Protein AF-A0A3S0JXA8-F1 (afdb_monomer_lite)

Secondary structure (DSSP, 8-state):
--EEEEEEEETTEEEEEEEESEESS-SEEEEEEEEEE-SSS-EEE--TTSS-EE---EETTT------SS-----------PPEEE-TT-EEEEEEEEE-TTPPSEEEEE-GGGSTT---EE-TTSPSSPPP--PPEESPPPPEEEEE-

Structure (mmCIF, N/CA/C/O backbone):
data_AF-A0A3S0JXA8-F1
#
_entry.id   AF-A0A3S0JXA8-F1
#
loop_
_atom_site.group_PDB
_atom_site.id
_atom_site.type_symbol
_atom_site.label_atom_id
_atom_site.label_alt_id
_atom_site.label_comp_id
_atom_site.label_asym_id
_atom_site.label_entity_id
_atom_site.label_seq_id
_atom_site.pdbx_PDB_ins_code
_atom_site.Cartn_x
_atom_site.Cartn_y
_atom_site.Cartn_z
_atom_site.occupancy
_atom_site.B_iso_or_equiv
_atom_site.auth_seq_id
_atom_site.auth_comp_id
_atom_site.auth_asym_id
_atom_site.auth_atom_id
_atom_site.pdbx_PDB_model_num
ATOM 1 N N . MET A 1 1 ? 5.520 -11.727 15.610 1.00 56.00 1 MET A N 1
ATOM 2 C CA . MET A 1 1 ? 4.396 -10.980 15.006 1.00 56.00 1 MET A CA 1
ATOM 3 C C . MET A 1 1 ? 4.070 -11.673 13.706 1.00 56.00 1 MET A C 1
ATOM 5 O O . MET A 1 1 ? 4.985 -11.872 12.919 1.00 56.00 1 MET A O 1
ATOM 9 N N . THR A 1 2 ? 2.833 -12.110 13.530 1.00 73.50 2 THR A N 1
ATOM 10 C CA . THR A 1 2 ? 2.364 -12.685 12.271 1.00 73.50 2 THR A CA 1
ATOM 11 C C . THR A 1 2 ? 2.080 -11.548 11.289 1.00 73.50 2 THR A C 1
ATOM 13 O O . THR A 1 2 ? 1.506 -10.519 11.659 1.00 73.50 2 THR A O 1
ATOM 16 N N . SER A 1 3 ? 2.562 -11.692 10.060 1.00 80.44 3 SER A N 1
ATOM 17 C CA . SER A 1 3 ? 2.354 -10.734 8.976 1.00 80.44 3 SER A CA 1
ATOM 18 C C . SER A 1 3 ? 1.671 -11.432 7.819 1.00 80.44 3 SER A C 1
ATOM 20 O O . SER A 1 3 ? 2.028 -12.564 7.495 1.00 80.44 3 SER A O 1
ATOM 22 N N . GLU A 1 4 ? 0.726 -10.745 7.202 1.00 88.88 4 GLU A N 1
ATOM 23 C CA . GLU A 1 4 ? 0.158 -11.146 5.929 1.00 88.88 4 GLU A CA 1
ATOM 24 C C . GLU A 1 4 ? 1.060 -10.642 4.799 1.00 88.88 4 GLU A C 1
ATOM 26 O O . GLU A 1 4 ? 1.703 -9.589 4.906 1.00 88.88 4 GLU A O 1
ATOM 31 N N . GLU A 1 5 ? 1.156 -11.432 3.737 1.00 94.12 5 GLU A N 1
ATOM 32 C CA . GLU A 1 5 ? 1.945 -11.106 2.562 1.00 94.12 5 GLU A CA 1
ATOM 33 C C . GLU A 1 5 ? 1.151 -11.454 1.311 1.00 94.12 5 GLU A C 1
ATOM 35 O O . GLU A 1 5 ? 0.620 -12.555 1.191 1.00 94.12 5 GLU A O 1
ATOM 40 N N . GLN A 1 6 ? 1.124 -10.525 0.363 1.00 94.81 6 GLN A N 1
ATOM 41 C CA . GLN A 1 6 ? 0.602 -10.776 -0.972 1.00 94.81 6 GLN A CA 1
ATOM 42 C C . GLN A 1 6 ? 1.534 -10.164 -2.011 1.00 94.81 6 GLN A C 1
ATOM 44 O O . GLN A 1 6 ? 2.165 -9.128 -1.782 1.00 94.81 6 GLN A O 1
ATOM 49 N N . THR A 1 7 ? 1.642 -10.841 -3.148 1.00 95.62 7 THR A N 1
ATOM 50 C CA . THR A 1 7 ? 2.440 -10.389 -4.285 1.00 95.62 7 THR A CA 1
ATOM 51 C C . THR A 1 7 ? 1.534 -10.308 -5.500 1.00 95.62 7 THR A C 1
ATOM 53 O O . THR A 1 7 ? 0.867 -11.283 -5.840 1.00 95.62 7 THR A O 1
ATOM 56 N N . VAL A 1 8 ? 1.517 -9.142 -6.133 1.00 94.12 8 VAL A N 1
ATOM 57 C CA . VAL A 1 8 ? 0.784 -8.876 -7.371 1.00 94.12 8 VAL A CA 1
ATOM 58 C C . VAL A 1 8 ? 1.738 -8.352 -8.435 1.00 94.12 8 VAL A C 1
ATOM 60 O O . VAL A 1 8 ? 2.871 -7.974 -8.134 1.00 94.12 8 VAL A O 1
ATOM 63 N N . ARG A 1 9 ? 1.292 -8.332 -9.685 1.00 91.25 9 ARG A N 1
ATOM 64 C CA . ARG A 1 9 ? 2.032 -7.813 -10.830 1.00 91.25 9 ARG A CA 1
ATOM 65 C C . ARG A 1 9 ? 1.181 -6.792 -11.576 1.00 91.25 9 ARG A C 1
ATOM 67 O O . ARG A 1 9 ? -0.012 -7.012 -11.762 1.00 91.25 9 ARG A O 1
ATOM 74 N N . VAL A 1 10 ? 1.812 -5.700 -11.989 1.00 87.88 10 VAL A N 1
ATOM 75 C CA . VAL A 1 10 ? 1.246 -4.634 -12.823 1.00 87.88 10 VAL A CA 1
ATOM 76 C C . VAL A 1 10 ? 2.260 -4.381 -13.932 1.00 87.88 10 VAL A C 1
ATOM 78 O O . VAL A 1 10 ? 3.352 -3.885 -13.654 1.00 87.88 10 VAL A O 1
ATOM 81 N N . GLY A 1 11 ? 1.960 -4.892 -15.129 1.00 87.00 11 GLY A N 1
ATOM 82 C CA . GLY A 1 11 ? 2.911 -4.964 -16.246 1.00 87.00 11 GLY A CA 1
ATOM 83 C C . GLY A 1 11 ? 4.220 -5.614 -15.835 1.00 87.00 11 GLY A C 1
ATOM 84 O O . GLY A 1 11 ? 4.237 -6.771 -15.419 1.00 87.00 11 GLY A O 1
ATOM 85 N N . ASP A 1 12 ? 5.317 -4.868 -15.912 1.00 90.00 12 ASP A N 1
ATOM 86 C CA . ASP A 1 12 ? 6.660 -5.340 -15.560 1.00 90.00 12 ASP A CA 1
ATOM 87 C C . ASP A 1 12 ? 7.072 -5.057 -14.117 1.00 90.00 12 ASP A C 1
ATOM 89 O O . ASP A 1 12 ? 8.195 -5.360 -13.715 1.00 90.00 12 ASP A O 1
ATOM 93 N N . VAL A 1 13 ? 6.158 -4.544 -13.294 1.00 91.38 13 VAL A N 1
ATOM 94 C CA . VAL A 1 13 ? 6.414 -4.302 -11.877 1.00 91.38 13 VAL A CA 1
ATOM 95 C C . VAL A 1 13 ? 5.715 -5.347 -11.022 1.00 91.38 13 VAL A C 1
ATOM 97 O O . VAL A 1 13 ? 4.493 -5.482 -11.010 1.00 91.38 13 VAL A O 1
ATOM 100 N N . GLN A 1 14 ? 6.506 -6.079 -10.246 1.00 94.69 14 GLN A N 1
ATOM 101 C CA . GLN A 1 14 ? 6.009 -6.903 -9.156 1.00 94.69 14 GLN A CA 1
ATOM 102 C C . GLN A 1 14 ? 5.871 -6.043 -7.897 1.00 94.69 14 GLN A C 1
ATOM 104 O O . GLN A 1 14 ? 6.820 -5.382 -7.475 1.00 94.69 14 GLN A O 1
ATOM 109 N N . VAL A 1 15 ? 4.705 -6.086 -7.259 1.00 94.81 15 VAL A N 1
ATOM 110 C CA . VAL A 1 15 ? 4.413 -5.379 -6.012 1.00 94.81 15 VAL A CA 1
ATOM 111 C C . VAL A 1 15 ? 4.210 -6.394 -4.900 1.00 94.81 15 VAL A C 1
ATOM 113 O O . VAL A 1 15 ? 3.286 -7.203 -4.933 1.00 94.81 15 VAL A O 1
ATOM 116 N N . LYS A 1 16 ? 5.072 -6.338 -3.888 1.00 96.31 16 LYS A N 1
ATOM 117 C CA . LYS A 1 16 ? 4.975 -7.152 -2.678 1.00 96.31 16 LYS A CA 1
ATOM 118 C C . LYS A 1 16 ? 4.497 -6.293 -1.516 1.00 96.31 16 LYS A C 1
ATOM 120 O O . LYS A 1 16 ? 5.173 -5.341 -1.120 1.00 96.31 16 LYS A O 1
ATOM 125 N N . LEU A 1 17 ? 3.348 -6.657 -0.959 1.00 95.19 17 LEU A N 1
ATOM 126 C CA . LEU A 1 17 ? 2.745 -6.034 0.213 1.00 95.19 17 LEU A CA 1
ATOM 127 C C . LEU A 1 17 ? 2.991 -6.915 1.432 1.00 95.19 17 LEU A C 1
ATOM 129 O O . LEU A 1 17 ? 2.748 -8.117 1.390 1.00 95.19 17 LEU A O 1
ATOM 133 N N . GLN A 1 18 ? 3.462 -6.310 2.518 1.00 95.75 18 GLN A N 1
ATOM 134 C CA . GLN A 1 18 ? 3.629 -6.970 3.808 1.00 95.75 18 GLN A CA 1
ATOM 135 C C . GLN A 1 18 ? 2.986 -6.127 4.900 1.00 95.75 18 GLN A C 1
ATOM 137 O O . GLN A 1 18 ? 3.348 -4.959 5.101 1.00 95.75 18 GLN A O 1
ATOM 142 N N . THR A 1 19 ? 2.057 -6.726 5.632 1.00 93.88 19 THR A N 1
ATOM 143 C CA . THR A 1 19 ? 1.222 -6.015 6.598 1.00 93.88 19 THR A CA 1
ATOM 144 C C . THR A 1 19 ? 1.136 -6.805 7.910 1.00 93.88 19 THR A C 1
ATOM 146 O O . THR A 1 19 ? 1.112 -8.036 7.903 1.00 93.88 19 THR A O 1
ATOM 149 N N . PRO A 1 20 ? 1.190 -6.155 9.085 1.00 94.94 20 PRO A N 1
ATOM 150 C CA . PRO A 1 20 ? 1.047 -6.860 10.355 1.00 94.94 20 PRO A CA 1
ATOM 151 C C . PRO A 1 20 ? -0.421 -7.234 10.592 1.00 94.94 20 PRO A C 1
ATOM 153 O O . PRO A 1 20 ? -1.296 -6.399 10.416 1.00 94.94 20 PRO A O 1
ATOM 156 N N . GLN A 1 21 ? -0.720 -8.436 11.080 1.00 94.62 21 GLN A N 1
ATOM 157 C CA . GLN A 1 21 ? -2.120 -8.824 11.334 1.00 94.62 21 GLN A CA 1
ATOM 158 C C . GLN A 1 21 ? -2.786 -8.029 12.469 1.00 94.62 21 GLN A C 1
ATOM 160 O O . GLN A 1 21 ? -4.004 -8.040 12.607 1.00 94.62 21 GLN A O 1
ATOM 165 N N . TRP A 1 22 ? -2.002 -7.341 13.298 1.00 93.31 22 TRP A N 1
ATOM 166 C CA . TRP A 1 22 ? -2.519 -6.484 14.357 1.00 93.31 22 TRP A CA 1
ATOM 167 C C . TRP A 1 22 ? -1.520 -5.394 14.742 1.00 93.31 22 TRP A C 1
ATOM 169 O O . TRP A 1 22 ? -0.309 -5.533 14.535 1.00 93.31 22 TRP A O 1
ATOM 179 N N . VAL A 1 23 ? -2.013 -4.315 15.353 1.00 92.06 23 VAL A N 1
ATOM 180 C CA . VAL A 1 23 ? -1.188 -3.262 15.973 1.00 92.06 23 VAL A CA 1
ATOM 181 C C . VAL A 1 23 ? -1.787 -2.809 17.311 1.00 92.06 23 VAL A C 1
ATOM 183 O O . VAL A 1 23 ? -3.001 -2.810 17.474 1.00 92.06 23 VAL A O 1
ATOM 186 N N . TRP A 1 24 ? -0.935 -2.404 18.261 1.00 88.25 24 TRP A N 1
ATOM 187 C CA . TRP A 1 24 ? -1.348 -1.811 19.547 1.00 88.25 24 TRP A CA 1
ATOM 188 C C . TRP A 1 24 ? -1.237 -0.294 19.515 1.00 88.25 24 TRP A C 1
ATOM 190 O O . TRP A 1 24 ? -0.165 0.210 19.167 1.00 88.25 24 TRP A O 1
ATOM 200 N N . ASN A 1 25 ? -2.273 0.417 19.970 1.00 67.50 25 ASN A N 1
ATOM 201 C CA . ASN A 1 25 ? -2.224 1.857 20.280 1.00 67.50 25 ASN A CA 1
ATOM 202 C C . ASN A 1 25 ? -1.498 2.708 19.215 1.00 67.50 25 ASN A C 1
ATOM 204 O O . ASN A 1 25 ? -0.673 3.569 19.538 1.00 67.50 25 ASN A O 1
ATOM 208 N N . ARG A 1 26 ? -1.753 2.448 17.927 1.00 80.50 26 ARG A N 1
ATOM 209 C CA . ARG A 1 26 ? -1.152 3.210 16.828 1.00 80.50 26 ARG A CA 1
ATOM 210 C C . ARG A 1 26 ? -2.174 4.133 16.201 1.00 80.50 26 ARG A C 1
ATOM 212 O O . ARG A 1 26 ? -3.299 3.738 15.955 1.00 80.50 26 ARG A O 1
ATOM 219 N N . LYS A 1 27 ? -1.712 5.329 15.845 1.00 90.94 27 LYS A N 1
ATOM 220 C CA . LYS A 1 27 ? -2.445 6.264 14.982 1.00 90.94 27 LYS A CA 1
ATOM 221 C C . LYS A 1 27 ? -2.451 5.837 13.515 1.00 90.94 27 LYS A C 1
ATOM 223 O O . LYS A 1 27 ? -3.284 6.266 12.729 1.00 90.94 27 LYS A O 1
ATOM 228 N N . LEU A 1 28 ? -1.457 5.034 13.141 1.00 93.56 28 LEU A N 1
ATOM 229 C CA . LEU A 1 28 ? -1.174 4.654 11.767 1.00 93.56 28 LEU A CA 1
ATOM 230 C C . LEU A 1 28 ? -0.836 3.167 11.703 1.00 93.56 28 LEU A C 1
ATOM 232 O O . LEU A 1 28 ? 0.077 2.692 12.392 1.00 93.56 28 LEU A O 1
ATOM 236 N N . TYR A 1 29 ? -1.541 2.458 10.835 1.00 94.69 29 TYR A N 1
ATOM 237 C CA . TYR A 1 29 ? -1.290 1.067 10.507 1.00 94.69 29 TYR A CA 1
ATOM 238 C C . TYR A 1 29 ? -0.263 0.984 9.361 1.00 94.69 29 TYR A C 1
ATOM 240 O O . TYR A 1 29 ? -0.471 1.598 8.312 1.00 94.69 29 TYR A O 1
ATOM 248 N N . PRO A 1 30 ? 0.886 0.307 9.543 1.00 94.81 30 PRO A N 1
ATOM 249 C CA . PRO A 1 30 ? 1.953 0.304 8.548 1.00 94.81 30 PRO A CA 1
ATOM 250 C C 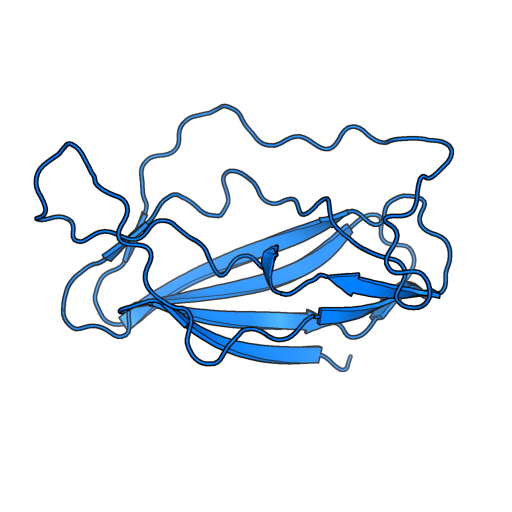. PRO A 1 30 ? 1.756 -0.788 7.488 1.00 94.81 30 PRO A C 1
ATOM 252 O O . PRO A 1 30 ? 1.612 -1.961 7.821 1.00 94.81 30 PRO A O 1
ATOM 255 N N . LEU A 1 31 ? 1.882 -0.415 6.215 1.00 94.56 31 LEU A N 1
ATOM 256 C CA . LEU A 1 31 ? 1.977 -1.333 5.084 1.00 94.56 31 LEU A CA 1
ATOM 257 C C . LEU A 1 31 ? 3.358 -1.180 4.453 1.00 94.56 31 LEU A C 1
ATOM 259 O O . LEU A 1 31 ? 3.707 -0.107 3.954 1.00 94.56 31 LEU A O 1
ATOM 263 N N . LYS A 1 32 ? 4.160 -2.242 4.469 1.00 95.44 32 LYS A N 1
ATOM 264 C CA . LYS A 1 32 ? 5.433 -2.262 3.746 1.00 95.44 32 LYS A CA 1
ATOM 265 C C . LYS A 1 32 ? 5.158 -2.671 2.307 1.00 95.44 32 LYS A C 1
ATOM 267 O O . LYS A 1 32 ? 4.545 -3.707 2.072 1.00 95.44 32 LYS A O 1
ATOM 272 N N . VAL A 1 33 ? 5.629 -1.865 1.366 1.00 95.19 33 VAL A N 1
ATOM 273 C CA . VAL A 1 33 ? 5.446 -2.090 -0.068 1.00 95.19 33 VAL A CA 1
ATOM 274 C C . VAL A 1 33 ? 6.816 -2.178 -0.713 1.00 95.19 33 VAL A C 1
ATOM 276 O O . VAL A 1 33 ? 7.666 -1.317 -0.483 1.00 95.19 33 VAL A O 1
ATOM 279 N N . THR A 1 34 ? 7.042 -3.223 -1.499 1.00 95.75 34 THR A N 1
ATOM 280 C CA . THR A 1 34 ? 8.23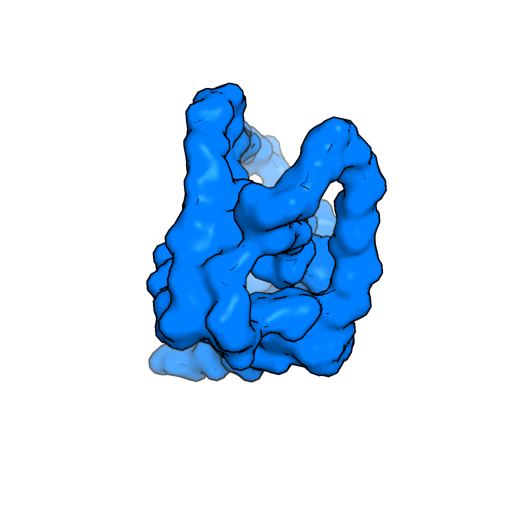2 -3.356 -2.340 1.00 95.75 34 THR A CA 1
ATOM 281 C C . THR A 1 34 ? 7.793 -3.424 -3.791 1.00 95.75 34 THR A C 1
ATOM 283 O O . THR A 1 34 ? 7.059 -4.338 -4.151 1.00 95.75 34 THR A O 1
ATOM 286 N N . TYR A 1 35 ? 8.240 -2.469 -4.598 1.00 94.44 35 TYR A N 1
ATOM 287 C CA . TYR A 1 35 ? 8.096 -2.484 -6.049 1.00 94.44 35 TYR A CA 1
ATOM 288 C C . TYR A 1 35 ? 9.387 -3.031 -6.638 1.00 94.44 35 TYR A C 1
ATOM 290 O O . TYR A 1 35 ? 10.455 -2.533 -6.293 1.00 94.44 35 TYR A O 1
ATOM 298 N N . THR A 1 36 ? 9.303 -4.034 -7.498 1.00 95.69 36 THR A N 1
ATOM 299 C CA . THR A 1 36 ? 10.456 -4.639 -8.167 1.00 95.69 36 THR A CA 1
ATOM 300 C C . THR A 1 36 ? 10.202 -4.642 -9.661 1.00 95.69 36 THR A C 1
A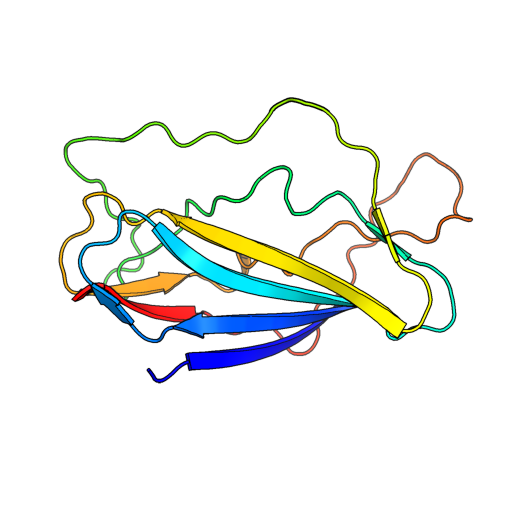TOM 302 O O . THR A 1 36 ? 9.187 -5.183 -10.096 1.00 95.69 36 THR A O 1
ATOM 305 N N . ASN A 1 37 ? 11.115 -4.072 -10.444 1.00 95.06 37 ASN A N 1
ATOM 306 C CA . ASN A 1 37 ? 11.072 -4.223 -11.893 1.00 95.06 37 ASN A CA 1
ATOM 307 C C . ASN A 1 37 ? 11.520 -5.650 -12.249 1.00 95.06 37 ASN A C 1
ATOM 309 O O . ASN A 1 37 ? 12.673 -6.019 -12.031 1.00 95.06 37 ASN A O 1
ATOM 313 N N . VAL A 1 38 ? 10.591 -6.459 -12.748 1.00 95.44 38 VAL A N 1
ATOM 314 C CA . VAL A 1 38 ? 10.821 -7.843 -13.189 1.00 95.44 38 VAL A CA 1
ATOM 315 C C . VAL A 1 38 ? 10.871 -7.972 -14.716 1.00 95.44 38 VAL A C 1
ATOM 317 O O . VAL A 1 38 ? 10.981 -9.090 -15.221 1.00 95.44 38 VAL A O 1
ATOM 320 N N . GLY A 1 39 ? 10.770 -6.855 -15.438 1.00 92.06 39 GLY A N 1
ATOM 321 C CA . GLY A 1 39 ? 10.956 -6.780 -16.883 1.00 92.06 39 GLY A CA 1
ATOM 322 C C . GLY A 1 39 ? 12.427 -6.710 -17.293 1.00 92.06 39 GLY A C 1
ATOM 323 O O . GLY A 1 39 ? 13.344 -6.787 -16.471 1.00 92.06 39 GLY A O 1
ATOM 324 N N . ASP A 1 40 ? 12.646 -6.560 -18.595 1.00 94.44 40 ASP A N 1
ATOM 325 C CA . ASP A 1 40 ? 13.963 -6.453 -19.231 1.00 94.44 40 ASP A CA 1
ATOM 326 C C . ASP A 1 40 ? 14.359 -5.007 -19.583 1.00 94.44 40 ASP A C 1
ATOM 328 O O . ASP A 1 40 ? 15.528 -4.737 -19.870 1.00 94.44 40 ASP A O 1
ATOM 332 N N . ALA A 1 41 ? 13.415 -4.067 -19.500 1.00 90.94 41 ALA A N 1
ATOM 333 C CA . ALA A 1 41 ? 13.618 -2.643 -19.730 1.00 90.94 41 ALA A CA 1
ATOM 334 C C . ALA A 1 41 ? 13.422 -1.822 -18.441 1.00 90.94 41 ALA A C 1
ATOM 336 O O . ALA A 1 41 ? 12.697 -2.242 -17.536 1.00 90.94 41 ALA A O 1
ATOM 337 N N . PRO A 1 42 ? 14.046 -0.634 -18.324 1.00 91.56 42 PRO A N 1
ATOM 338 C CA . PRO A 1 42 ? 13.770 0.272 -17.217 1.00 91.56 42 PRO A CA 1
ATOM 339 C C . PRO A 1 42 ? 12.304 0.722 -17.194 1.00 91.56 42 PRO A C 1
ATOM 341 O O . PRO A 1 42 ? 11.719 0.994 -18.242 1.00 91.56 42 PRO A O 1
ATOM 344 N N . VAL A 1 43 ? 11.747 0.864 -15.993 1.00 88.44 43 VAL A N 1
ATOM 345 C CA . VAL A 1 43 ? 10.394 1.378 -15.751 1.00 88.44 43 VAL A CA 1
ATOM 346 C C . VAL A 1 43 ? 10.499 2.669 -14.961 1.00 88.44 43 VAL A C 1
ATOM 348 O O . VAL A 1 43 ? 11.191 2.739 -13.947 1.00 88.44 43 VAL A O 1
ATOM 351 N N . GLU A 1 44 ? 9.797 3.696 -15.409 1.00 87.06 44 GLU A N 1
ATOM 352 C CA . GLU A 1 44 ? 9.638 4.942 -14.678 1.00 87.06 44 GLU A CA 1
ATOM 353 C C . GLU A 1 44 ? 8.300 4.939 -13.936 1.00 87.06 44 GLU A C 1
ATOM 355 O O . GLU A 1 44 ? 7.269 4.557 -14.490 1.00 87.06 44 GLU A O 1
ATOM 360 N N . MET A 1 45 ? 8.314 5.347 -12.671 1.00 84.00 45 MET A N 1
ATOM 361 C CA . MET A 1 45 ? 7.139 5.370 -11.806 1.00 84.00 45 MET A CA 1
ATOM 362 C C . MET A 1 45 ? 7.036 6.689 -11.048 1.00 84.00 45 MET A C 1
ATOM 364 O O . MET A 1 45 ? 8.041 7.245 -10.605 1.00 84.00 45 MET A O 1
ATOM 368 N N . MET A 1 46 ? 5.817 7.179 -10.833 1.00 82.81 46 MET A N 1
ATOM 369 C CA . MET A 1 46 ? 5.593 8.288 -9.898 1.00 82.81 46 MET A CA 1
ATOM 370 C C . MET A 1 46 ? 6.082 7.909 -8.493 1.00 82.81 46 MET A C 1
ATOM 372 O O . MET A 1 46 ? 5.859 6.778 -8.063 1.00 82.81 46 MET A O 1
ATOM 376 N N . ASP A 1 47 ? 6.733 8.835 -7.771 1.00 83.81 47 ASP A N 1
ATOM 377 C CA . ASP A 1 47 ? 7.275 8.556 -6.431 1.00 83.81 47 ASP A CA 1
ATOM 378 C C . ASP A 1 47 ? 6.138 8.142 -5.473 1.00 83.81 47 ASP A C 1
ATOM 380 O O . ASP A 1 47 ? 5.356 8.986 -5.016 1.00 83.81 47 ASP A O 1
ATOM 384 N N . PRO A 1 48 ? 6.050 6.854 -5.085 1.00 81.62 48 PRO A N 1
ATOM 385 C CA . PRO A 1 48 ? 4.961 6.374 -4.254 1.00 81.62 48 PRO A CA 1
ATOM 386 C C . PRO A 1 48 ? 5.084 6.886 -2.811 1.00 81.62 48 PRO A C 1
ATOM 388 O O . PRO A 1 48 ? 4.163 6.700 -2.017 1.00 81.62 48 PRO A O 1
ATOM 391 N N . SER A 1 49 ? 6.183 7.538 -2.427 1.00 82.62 49 SER A N 1
ATOM 392 C CA . SER A 1 49 ? 6.330 8.189 -1.124 1.00 82.62 49 SER A CA 1
ATOM 393 C C . SER A 1 49 ? 5.718 9.594 -1.061 1.00 82.62 49 SER A C 1
ATOM 395 O O . SER A 1 49 ? 5.507 10.091 0.047 1.00 82.62 49 SER A O 1
ATOM 397 N N . GLN A 1 50 ? 5.357 10.205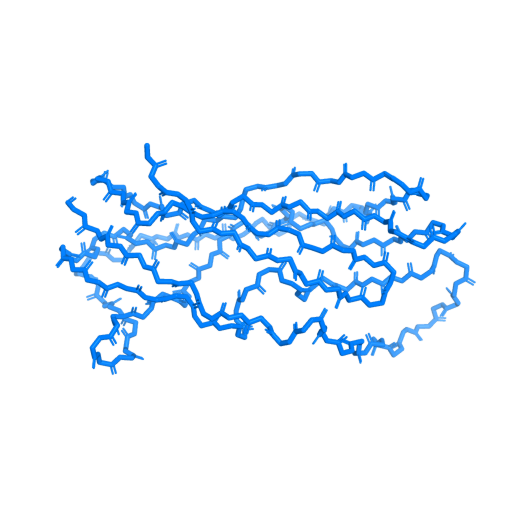 -2.202 1.00 84.12 50 GLN A N 1
ATOM 398 C CA . GLN A 1 50 ? 4.758 11.548 -2.255 1.00 84.12 50 GLN A CA 1
ATOM 399 C C . GLN A 1 50 ? 3.455 11.631 -1.441 1.00 84.12 50 GLN A C 1
ATOM 401 O O . GLN A 1 50 ? 3.203 12.610 -0.737 1.00 84.12 50 GLN A O 1
ATOM 406 N N . CYS A 1 51 ? 2.654 10.564 -1.471 1.00 86.94 51 CYS A N 1
ATOM 407 C CA . CYS A 1 51 ? 1.468 10.439 -0.637 1.00 86.94 51 CYS A CA 1
ATOM 408 C C . CYS A 1 51 ? 1.493 9.126 0.156 1.00 86.94 51 CYS A C 1
ATOM 410 O O . CYS A 1 51 ? 1.108 8.077 -0.368 1.00 86.94 51 CYS A O 1
ATOM 412 N N . PRO A 1 52 ? 1.987 9.129 1.410 1.00 90.00 52 PRO A N 1
ATOM 413 C CA . PRO A 1 52 ? 2.188 7.896 2.159 1.00 90.00 52 PRO A CA 1
ATOM 414 C C . PRO A 1 52 ? 0.916 7.391 2.850 1.00 90.00 52 PRO A C 1
ATOM 416 O O . PRO A 1 52 ? 0.956 6.306 3.424 1.00 90.00 52 PRO A O 1
ATOM 419 N N . TYR A 1 53 ? -0.178 8.154 2.844 1.00 92.12 53 TYR A N 1
ATOM 420 C CA . TYR A 1 53 ? -1.363 7.873 3.653 1.00 92.12 53 TYR A CA 1
ATOM 421 C C . TYR A 1 53 ? -2.468 7.147 2.879 1.00 92.12 53 TYR A C 1
ATOM 423 O O . TYR A 1 53 ? -2.632 7.353 1.680 1.00 92.12 53 TYR A O 1
ATOM 431 N N . ILE A 1 54 ? -3.228 6.313 3.591 1.00 92.69 54 ILE A N 1
ATOM 432 C CA . ILE A 1 54 ? -4.450 5.657 3.108 1.00 92.69 54 ILE A CA 1
ATOM 433 C C . ILE A 1 54 ? -5.580 6.051 4.064 1.00 92.69 54 ILE A C 1
ATOM 435 O O . ILE A 1 54 ? -5.495 5.768 5.260 1.00 92.69 54 ILE A O 1
ATOM 439 N N . TRP A 1 55 ? -6.612 6.721 3.550 1.00 91.56 55 TRP A N 1
ATOM 440 C CA . TRP A 1 55 ? -7.760 7.190 4.343 1.00 91.56 55 TRP A CA 1
ATOM 441 C C . TRP A 1 55 ? -8.901 6.178 4.411 1.00 91.56 55 TRP A C 1
ATOM 443 O O . TRP A 1 55 ? -9.687 6.210 5.353 1.00 91.56 55 TRP A O 1
ATOM 453 N N . GLN A 1 56 ? -8.999 5.285 3.427 1.00 93.00 56 GLN A N 1
ATOM 454 C CA . GLN A 1 56 ? -10.086 4.319 3.340 1.00 93.00 56 GLN A CA 1
ATOM 455 C C . GLN A 1 56 ? -9.725 3.045 4.108 1.00 93.00 56 GLN A C 1
ATOM 457 O O . GLN A 1 56 ? -9.252 2.059 3.547 1.00 93.00 56 GLN A O 1
ATOM 462 N N . VAL A 1 57 ? -9.907 3.116 5.425 1.00 95.44 57 VAL A N 1
ATOM 463 C CA . VAL A 1 57 ? -9.883 1.964 6.329 1.00 95.44 57 VAL A CA 1
ATOM 464 C C . VAL A 1 57 ? -11.292 1.760 6.849 1.00 95.44 57 VAL A C 1
ATOM 466 O O . VAL A 1 57 ? -11.860 2.661 7.461 1.00 95.44 57 VAL A O 1
ATOM 469 N N . GLU A 1 58 ? -11.846 0.581 6.620 1.00 97.50 58 GLU A N 1
ATOM 470 C CA . GLU A 1 58 ? -13.227 0.263 6.962 1.00 97.50 58 GLU A CA 1
ATOM 471 C C . GLU A 1 58 ? -13.273 -0.649 8.182 1.00 97.50 58 GLU A C 1
ATOM 473 O O . GLU A 1 58 ? -12.442 -1.549 8.330 1.00 97.50 58 GLU A O 1
ATOM 478 N N . ASP A 1 59 ? -14.263 -0.443 9.046 1.00 96.44 59 ASP A N 1
ATOM 479 C CA . ASP A 1 59 ? -14.644 -1.446 10.035 1.00 96.44 59 ASP A CA 1
ATOM 480 C C . ASP A 1 59 ? -15.072 -2.725 9.298 1.00 96.44 59 ASP A C 1
ATOM 482 O O . ASP A 1 59 ? -15.893 -2.687 8.377 1.00 96.44 59 ASP A O 1
ATOM 486 N N . ALA A 1 60 ? -14.488 -3.863 9.676 1.00 96.50 60 ALA A N 1
ATOM 487 C CA . ALA A 1 60 ? -14.644 -5.105 8.922 1.00 96.50 60 ALA A CA 1
ATOM 488 C C . ALA A 1 60 ? -16.076 -5.665 8.960 1.00 96.50 60 ALA A C 1
ATOM 490 O O . ALA A 1 60 ? -16.434 -6.467 8.096 1.00 96.50 60 ALA A O 1
ATOM 491 N N . SER A 1 61 ? -16.884 -5.265 9.947 1.00 95.62 61 SER A N 1
ATOM 492 C CA . SER A 1 61 ? -18.258 -5.741 10.127 1.00 95.62 61 SER A CA 1
ATOM 493 C C . SER A 1 61 ? -19.285 -4.883 9.390 1.00 95.62 61 SER A C 1
ATOM 495 O O . SER A 1 61 ? -20.288 -5.402 8.903 1.00 95.62 61 SER A O 1
ATOM 497 N N . THR A 1 62 ? -19.030 -3.578 9.285 1.00 95.56 62 THR A N 1
ATOM 498 C CA . THR A 1 62 ? -19.970 -2.612 8.697 1.00 95.56 62 THR A CA 1
ATOM 499 C C . THR A 1 62 ? -19.581 -2.159 7.293 1.00 95.56 62 THR A C 1
ATOM 501 O O . THR A 1 62 ? -20.444 -1.689 6.556 1.00 95.56 62 THR A O 1
ATOM 504 N N . GLY A 1 63 ? -18.305 -2.278 6.911 1.00 95.06 63 GLY A N 1
ATOM 505 C CA . GLY A 1 63 ? -17.783 -1.730 5.655 1.00 95.06 63 GLY A CA 1
ATOM 506 C C . GLY A 1 63 ? -17.742 -0.198 5.627 1.00 95.06 63 GLY A C 1
ATOM 507 O O . GLY A 1 63 ? -17.613 0.394 4.561 1.00 95.06 63 GLY A O 1
ATOM 508 N N . ILE A 1 64 ? -17.887 0.460 6.781 1.00 95.06 64 ILE A N 1
ATOM 509 C CA . ILE A 1 64 ? -17.913 1.920 6.902 1.00 95.06 64 ILE A CA 1
ATOM 510 C C . ILE A 1 64 ? -16.576 2.396 7.463 1.00 95.06 64 ILE A C 1
ATOM 512 O O . ILE A 1 64 ? -16.028 1.788 8.382 1.00 95.06 64 ILE A O 1
ATOM 516 N N . VAL A 1 65 ? -16.065 3.512 6.938 1.00 93.06 65 VAL A N 1
ATOM 517 C CA . VAL A 1 65 ? -14.897 4.198 7.505 1.00 93.06 65 VAL A CA 1
ATOM 518 C C . VAL A 1 65 ? -15.292 4.863 8.833 1.00 93.06 65 VAL A C 1
ATOM 520 O O . VAL A 1 65 ? -16.163 5.741 8.825 1.00 93.06 65 VAL A O 1
ATOM 523 N N . PRO A 1 66 ? -14.679 4.487 9.973 1.00 91.00 66 PRO A N 1
ATOM 524 C CA . PRO A 1 66 ? -14.970 5.110 11.260 1.00 91.00 66 PRO A CA 1
ATOM 525 C C . PRO A 1 66 ? -14.724 6.623 11.259 1.00 91.00 66 PRO A C 1
ATOM 527 O O . PRO A 1 66 ? -13.747 7.115 10.694 1.00 91.00 66 PRO A O 1
ATOM 530 N N . GLN A 1 67 ? -15.589 7.359 11.959 1.00 87.25 67 GLN A N 1
ATOM 531 C CA . GLN A 1 67 ? -15.479 8.808 12.140 1.00 87.25 67 GLN A CA 1
ATOM 532 C C . GLN A 1 67 ? -15.192 9.129 13.615 1.00 87.25 67 GLN A C 1
ATOM 534 O O . GLN A 1 67 ? -16.127 9.268 14.405 1.00 87.25 67 GLN A O 1
ATOM 539 N N . PRO A 1 68 ? -13.916 9.205 14.028 1.00 80.19 68 PRO A N 1
ATOM 540 C CA . PRO A 1 68 ? -13.564 9.552 15.400 1.00 80.19 68 PRO A CA 1
ATOM 541 C C . PRO A 1 68 ? -13.914 11.015 15.708 1.00 80.19 68 PRO A C 1
ATOM 543 O O . PRO A 1 68 ? -13.781 11.891 14.855 1.00 80.19 68 PRO A O 1
ATOM 546 N N . GLU A 1 69 ? -14.287 11.302 16.960 1.00 74.88 69 GLU A N 1
ATOM 547 C CA . GLU A 1 69 ? -14.720 12.639 17.418 1.00 74.88 69 GLU A CA 1
ATOM 548 C C . GLU A 1 69 ? -13.689 13.755 17.168 1.00 74.88 69 GLU A C 1
ATOM 550 O O . GLU A 1 69 ? -14.035 14.934 17.093 1.00 74.88 69 GLU A O 1
ATOM 555 N N . ARG A 1 70 ? -12.406 13.395 17.045 1.00 71.44 70 ARG A N 1
ATOM 556 C CA . ARG A 1 70 ? -11.324 14.311 16.676 1.00 71.44 70 ARG A CA 1
ATOM 557 C C . ARG A 1 70 ? -10.689 13.854 15.372 1.00 71.44 70 ARG A C 1
ATOM 559 O O . ARG A 1 70 ? -9.858 12.949 15.370 1.00 71.44 70 ARG A O 1
ATOM 566 N N . ALA A 1 71 ? -11.032 14.529 14.280 1.00 60.69 71 ALA A N 1
ATOM 567 C CA . ALA A 1 71 ? -10.317 14.375 13.024 1.00 60.69 71 ALA A CA 1
ATOM 568 C C . ALA A 1 71 ? -8.910 14.979 13.154 1.00 60.69 71 ALA A C 1
ATOM 570 O O . ALA A 1 71 ? -8.749 16.164 13.452 1.00 60.69 71 ALA A O 1
ATOM 571 N N . VAL A 1 72 ? -7.880 14.165 12.929 1.00 68.31 72 VAL A N 1
ATOM 572 C CA . VAL A 1 72 ? -6.502 14.645 12.792 1.00 68.31 72 VAL A CA 1
ATOM 573 C C . VAL A 1 72 ? -6.232 14.881 11.312 1.00 68.31 72 VAL A C 1
ATOM 575 O O . VAL A 1 72 ? -6.474 14.007 10.481 1.00 68.31 72 VAL A O 1
ATOM 578 N N . GLY A 1 73 ? -5.754 16.079 10.975 1.00 79.50 73 GLY A N 1
ATOM 579 C CA . GLY A 1 73 ? -5.406 16.436 9.604 1.00 79.50 73 GLY A CA 1
ATOM 580 C C . GLY A 1 73 ? -4.176 15.663 9.135 1.00 79.50 73 GLY A C 1
ATOM 581 O O . GLY A 1 73 ? -3.049 16.056 9.427 1.00 79.50 73 GLY A O 1
ATOM 582 N N . TYR A 1 74 ? -4.389 14.571 8.407 1.00 85.69 74 TYR A N 1
ATOM 583 C CA . TYR A 1 74 ? -3.358 13.936 7.591 1.00 85.69 74 TYR A CA 1
ATOM 584 C C . TYR A 1 74 ? -3.401 14.558 6.198 1.00 85.69 74 TYR A C 1
ATOM 586 O O . TYR A 1 74 ? -4.480 14.769 5.648 1.00 85.69 74 TYR A O 1
ATOM 594 N N . GLY A 1 75 ? -2.238 14.862 5.632 1.00 84.69 75 GLY A N 1
ATOM 595 C CA . GLY A 1 75 ? -2.116 15.462 4.308 1.00 84.69 75 GLY A CA 1
ATOM 596 C C . GLY A 1 75 ? -0.892 14.924 3.581 1.00 84.69 75 GLY A C 1
ATOM 597 O O . GLY A 1 75 ? 0.094 14.536 4.210 1.00 84.69 75 GLY A O 1
ATOM 598 N N . CYS A 1 76 ? -0.972 14.879 2.256 1.00 85.62 76 CYS A N 1
ATOM 599 C CA . CYS A 1 76 ? 0.163 14.552 1.401 1.00 85.62 76 CYS A CA 1
ATOM 600 C C . CYS A 1 76 ? 0.914 15.824 1.009 1.00 85.62 76 CYS A C 1
ATOM 602 O O . CYS A 1 76 ? 0.347 16.917 1.041 1.00 85.62 76 CYS A O 1
ATOM 604 N N . THR A 1 77 ? 2.204 15.693 0.691 1.00 80.56 77 THR A N 1
ATOM 605 C CA . THR A 1 77 ? 2.975 16.850 0.226 1.00 80.56 77 THR A CA 1
ATOM 606 C C . THR A 1 77 ? 2.474 17.284 -1.150 1.00 80.56 77 THR A C 1
ATOM 608 O O . THR A 1 77 ? 2.137 16.448 -1.989 1.00 80.56 77 THR A O 1
ATOM 611 N N . THR A 1 78 ? 2.419 18.594 -1.375 1.00 79.06 78 THR A N 1
ATOM 612 C CA . THR A 1 78 ? 2.149 19.186 -2.692 1.00 79.06 78 THR A CA 1
ATOM 613 C C . THR A 1 78 ? 3.427 19.380 -3.506 1.00 79.06 78 THR A C 1
ATOM 615 O O . THR A 1 78 ? 3.352 19.764 -4.671 1.00 79.06 78 THR A O 1
ATOM 618 N N . GLU A 1 79 ? 4.599 19.111 -2.921 1.00 80.31 79 GLU A N 1
ATOM 619 C CA . GLU A 1 79 ? 5.871 19.168 -3.633 1.00 80.31 79 GLU A CA 1
ATOM 620 C C . GLU A 1 79 ? 5.884 18.122 -4.744 1.00 80.31 79 GLU A C 1
ATOM 622 O O . GLU A 1 79 ? 5.684 16.925 -4.510 1.00 80.31 79 GLU A O 1
ATOM 627 N N . PHE A 1 80 ? 6.132 18.589 -5.965 1.00 76.56 80 PHE A N 1
ATOM 628 C CA . PHE A 1 80 ? 6.372 17.706 -7.089 1.00 76.56 80 PHE A CA 1
ATOM 629 C C . PHE A 1 80 ? 7.699 16.982 -6.879 1.00 76.56 80 PHE A C 1
ATOM 631 O O . PHE A 1 80 ? 8.733 17.607 -6.631 1.00 76.56 80 PHE A O 1
ATOM 638 N N . ARG A 1 81 ? 7.670 15.658 -7.005 1.00 80.06 81 ARG A N 1
ATOM 639 C CA . ARG A 1 81 ? 8.870 14.831 -6.992 1.00 80.06 81 ARG A CA 1
ATOM 640 C C . ARG A 1 81 ? 9.110 14.273 -8.375 1.00 80.06 81 ARG A C 1
ATOM 642 O O . ARG A 1 81 ? 8.169 13.881 -9.061 1.00 80.06 81 ARG A O 1
ATOM 649 N N . ALA A 1 82 ? 10.381 14.252 -8.765 1.00 83.31 82 ALA A N 1
ATOM 650 C CA . ALA A 1 82 ? 10.781 13.596 -9.994 1.00 83.31 82 ALA A CA 1
ATOM 651 C C . ALA A 1 82 ? 10.333 12.122 -9.954 1.00 83.31 82 ALA A C 1
ATOM 653 O O . ALA A 1 82 ? 10.406 11.502 -8.885 1.00 83.31 82 ALA A O 1
ATOM 654 N N . PRO A 1 83 ? 9.879 11.562 -11.084 1.00 84.75 83 PRO A N 1
ATOM 655 C CA . PRO A 1 83 ? 9.618 10.138 -11.173 1.00 84.75 83 PRO A CA 1
ATOM 656 C C . PRO A 1 83 ? 10.866 9.319 -10.826 1.00 84.75 83 PRO A C 1
ATOM 658 O O . PRO A 1 83 ? 12.005 9.742 -11.035 1.00 84.75 83 PRO A O 1
ATOM 661 N N . ILE A 1 84 ? 10.637 8.132 -10.283 1.00 88.81 84 ILE A N 1
ATOM 662 C CA . ILE A 1 84 ? 11.672 7.165 -9.945 1.00 88.81 84 ILE A CA 1
ATOM 663 C C . ILE A 1 84 ? 11.882 6.260 -11.151 1.00 88.81 84 ILE A C 1
ATOM 665 O O . ILE A 1 84 ? 10.928 5.695 -11.677 1.00 88.81 84 ILE A O 1
ATOM 669 N N . LEU A 1 85 ? 13.137 6.086 -11.551 1.00 91.88 85 LEU A N 1
ATOM 670 C CA . LEU A 1 85 ? 13.530 5.106 -12.554 1.00 91.88 85 LEU A CA 1
ATOM 671 C C . LEU A 1 85 ? 13.995 3.826 -11.853 1.00 91.88 85 LEU A C 1
ATOM 673 O O . LEU A 1 85 ? 14.884 3.886 -11.007 1.00 91.88 85 LEU A O 1
ATOM 677 N N . LEU A 1 86 ? 13.401 2.689 -12.211 1.00 92.50 86 LEU A N 1
ATOM 678 C CA . LEU A 1 86 ? 13.813 1.357 -11.777 1.00 92.50 86 LEU A CA 1
ATOM 679 C C . LEU A 1 86 ? 14.375 0.584 -12.968 1.00 92.50 86 LEU A C 1
ATOM 681 O O . LEU A 1 86 ? 13.643 0.239 -13.897 1.00 92.50 86 LEU A O 1
ATOM 685 N N . GLY A 1 87 ? 15.670 0.284 -12.938 1.00 95.88 87 GLY A N 1
ATOM 686 C CA . GLY A 1 87 ? 16.303 -0.631 -13.882 1.00 95.88 87 GLY A CA 1
ATOM 687 C C . GLY A 1 87 ? 15.838 -2.085 -13.700 1.00 95.88 87 GLY A C 1
ATOM 688 O O . GLY A 1 87 ? 15.222 -2.415 -12.682 1.00 95.88 87 GLY A O 1
ATOM 689 N N . PRO A 1 88 ? 16.130 -2.977 -14.663 1.00 96.56 88 PRO A N 1
ATOM 690 C CA . PRO A 1 88 ? 15.797 -4.399 -14.558 1.00 96.56 88 PRO A CA 1
ATOM 691 C C . PRO A 1 88 ? 16.340 -5.033 -13.269 1.00 96.56 88 PRO A C 1
ATOM 693 O O . PRO A 1 88 ? 17.530 -4.936 -12.967 1.00 96.56 88 PRO A O 1
ATOM 696 N N . GLY A 1 89 ? 15.466 -5.677 -12.494 1.00 97.19 89 GLY A N 1
ATOM 697 C CA . GLY A 1 89 ? 15.791 -6.304 -11.209 1.00 97.19 89 GLY A CA 1
ATOM 698 C C . GLY A 1 89 ? 15.894 -5.345 -10.015 1.00 97.19 89 GLY A C 1
ATOM 699 O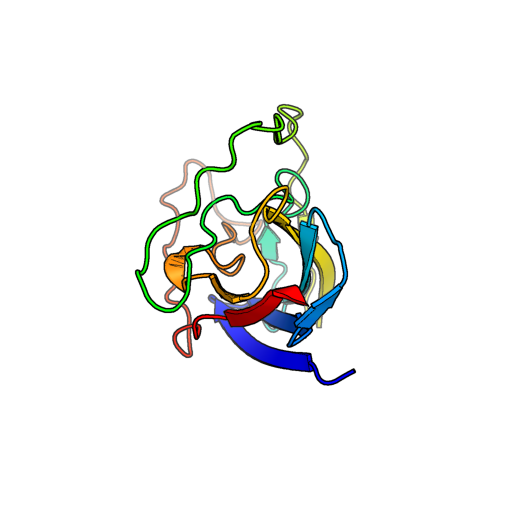 O . GLY A 1 89 ? 15.994 -5.805 -8.872 1.00 97.19 89 GLY A O 1
ATOM 700 N N . GLU A 1 90 ? 15.848 -4.027 -10.227 1.00 97.62 90 GLU A N 1
ATOM 701 C CA . GLU A 1 90 ? 15.901 -3.059 -9.134 1.00 97.62 90 GLU A CA 1
ATOM 702 C C . GLU A 1 90 ? 14.606 -3.046 -8.322 1.00 97.62 90 GLU A C 1
ATOM 704 O O . GLU A 1 90 ? 13.517 -3.367 -8.805 1.00 97.62 90 GLU A O 1
ATOM 709 N N . SER A 1 91 ? 14.734 -2.690 -7.042 1.00 96.31 91 SER A N 1
ATOM 710 C CA . SER A 1 91 ? 13.612 -2.660 -6.110 1.00 96.31 91 SER A CA 1
ATOM 711 C C . SER A 1 91 ? 13.557 -1.370 -5.304 1.00 96.31 91 SER A C 1
ATOM 713 O O . SER A 1 91 ? 14.552 -0.949 -4.717 1.00 96.31 91 SER A O 1
ATOM 715 N N . LEU A 1 92 ? 12.355 -0.813 -5.172 1.00 94.50 92 LEU A N 1
ATOM 716 C CA . LEU A 1 92 ? 12.034 0.309 -4.302 1.00 94.50 92 LEU A CA 1
ATOM 717 C C . LEU A 1 92 ? 11.189 -0.169 -3.123 1.00 94.50 92 LEU A C 1
ATOM 719 O O . LEU A 1 92 ? 10.118 -0.747 -3.301 1.00 94.50 92 LEU A O 1
ATOM 723 N N . ARG A 1 93 ? 11.638 0.124 -1.901 1.00 95.44 93 ARG A N 1
ATOM 724 C CA . ARG A 1 93 ? 10.885 -0.159 -0.672 1.00 95.44 93 ARG A CA 1
ATOM 725 C C . ARG A 1 93 ? 10.315 1.124 -0.095 1.00 95.44 93 ARG A C 1
ATOM 727 O O . ARG A 1 93 ? 11.059 2.059 0.183 1.00 95.44 93 ARG A O 1
ATOM 734 N N . VAL A 1 94 ? 9.015 1.131 0.173 1.00 93.44 94 VAL A N 1
ATOM 735 C CA . VAL A 1 94 ? 8.327 2.233 0.853 1.00 93.44 94 VAL A CA 1
ATOM 736 C C . VAL A 1 94 ? 7.424 1.717 1.964 1.00 93.44 94 VAL A C 1
ATOM 738 O O . VAL A 1 94 ? 7.074 0.540 2.031 1.00 93.44 94 VAL A O 1
ATOM 741 N N . THR A 1 95 ? 7.042 2.613 2.871 1.00 94.19 95 THR A N 1
ATOM 742 C CA . THR A 1 95 ? 6.022 2.334 3.886 1.00 94.19 95 THR A CA 1
ATOM 743 C C . THR A 1 95 ? 4.828 3.246 3.654 1.00 94.19 95 THR A C 1
ATOM 745 O O . THR A 1 95 ? 4.941 4.460 3.824 1.00 94.19 95 THR A O 1
ATOM 748 N N . LYS A 1 96 ? 3.687 2.654 3.299 1.00 93.75 96 LYS A N 1
ATOM 749 C CA . LYS A 1 96 ? 2.384 3.321 3.326 1.00 93.75 96 LYS A CA 1
ATOM 750 C C . LYS A 1 96 ? 1.776 3.192 4.721 1.00 93.75 96 LYS A C 1
ATOM 752 O O . LYS A 1 96 ? 2.145 2.311 5.500 1.00 93.75 96 LYS A O 1
ATOM 757 N N . LYS A 1 97 ? 0.889 4.112 5.070 1.00 93.69 97 LYS A N 1
ATOM 758 C CA . LYS A 1 97 ? 0.336 4.258 6.414 1.00 93.69 97 LYS A CA 1
ATOM 759 C C . LYS A 1 97 ? -1.167 4.446 6.315 1.00 93.69 97 LYS A C 1
ATOM 761 O O . LYS A 1 97 ? -1.624 5.510 5.909 1.00 93.69 97 LYS A O 1
ATOM 766 N N . ALA A 1 98 ? -1.924 3.430 6.696 1.00 94.50 98 ALA A N 1
ATOM 767 C CA . ALA A 1 98 ? -3.364 3.565 6.794 1.00 94.50 98 ALA A CA 1
ATOM 768 C C . ALA A 1 98 ? -3.736 4.299 8.083 1.00 94.50 98 ALA A C 1
ATOM 770 O O . ALA A 1 98 ? -3.146 4.055 9.140 1.00 94.50 98 ALA A O 1
ATOM 771 N N . ILE A 1 99 ? -4.647 5.257 7.970 1.00 94.00 99 ILE A N 1
ATOM 772 C CA . ILE A 1 99 ? -5.026 6.134 9.071 1.00 94.00 99 ILE A CA 1
ATOM 773 C C . ILE A 1 99 ? -6.036 5.402 9.946 1.00 94.00 99 ILE A C 1
ATOM 775 O O . ILE A 1 99 ? -7.105 5.027 9.486 1.00 94.00 99 ILE A O 1
ATOM 779 N N . VAL A 1 100 ? -5.668 5.207 11.210 1.00 93.88 100 VAL A N 1
ATOM 780 C CA . VAL A 1 100 ? -6.490 4.535 12.231 1.00 93.88 100 VAL A CA 1
ATOM 781 C C . VAL A 1 100 ? -6.525 5.349 13.531 1.00 93.88 100 VAL A C 1
ATOM 783 O O . VAL A 1 100 ? -6.824 4.841 14.608 1.00 93.88 100 VAL A O 1
ATOM 786 N N . ASP A 1 101 ? -6.151 6.629 13.457 1.00 92.69 101 ASP A N 1
ATOM 787 C CA . ASP A 1 101 ? -6.088 7.524 14.610 1.00 92.69 101 ASP A CA 1
ATOM 788 C C . ASP A 1 101 ? -7.487 7.749 15.175 1.00 92.69 101 ASP A C 1
ATOM 790 O O . ASP A 1 101 ? -8.386 8.182 14.462 1.00 92.69 101 ASP A O 1
ATOM 794 N N . GLY A 1 102 ? -7.668 7.437 16.456 1.00 89.94 102 GLY A N 1
ATOM 795 C CA . GLY A 1 102 ? -8.965 7.517 17.124 1.00 89.94 102 GLY A CA 1
ATOM 796 C C . GLY A 1 102 ? -9.929 6.369 16.811 1.00 89.94 102 GLY A C 1
ATOM 797 O O . GLY A 1 102 ? -11.046 6.392 17.323 1.00 89.94 102 GLY A O 1
ATOM 798 N N . PHE A 1 103 ? -9.534 5.367 16.018 1.00 92.19 103 PHE A N 1
ATOM 799 C CA . PHE A 1 103 ? -10.379 4.196 15.782 1.00 92.19 103 PHE A CA 1
ATOM 800 C C . PHE A 1 103 ? -10.496 3.364 17.071 1.00 92.19 103 PHE A C 1
ATOM 802 O O . PHE A 1 103 ? -9.502 3.210 17.792 1.00 92.19 103 PHE A O 1
ATOM 809 N N . PRO A 1 104 ? -11.684 2.818 17.392 1.00 91.50 104 PRO A N 1
ATOM 810 C CA . PRO A 1 104 ? -11.835 1.909 18.521 1.00 91.50 104 PRO A CA 1
ATOM 811 C C . PRO A 1 104 ? -11.082 0.591 18.283 1.00 91.50 104 PRO A C 1
ATOM 813 O O . PRO A 1 104 ? -10.669 0.266 17.169 1.00 91.50 104 PRO A O 1
ATOM 816 N N . LYS A 1 105 ? -10.909 -0.209 19.336 1.00 93.56 105 LYS A N 1
ATOM 817 C CA . LYS A 1 105 ? -10.396 -1.578 19.185 1.00 93.56 105 LYS A CA 1
ATOM 818 C C . LYS A 1 105 ? -11.392 -2.421 18.393 1.00 93.56 105 LYS A C 1
ATOM 820 O O . LYS A 1 105 ? -12.595 -2.287 18.605 1.00 93.56 105 LYS A O 1
ATOM 825 N N . GLY A 1 106 ? -10.892 -3.285 17.519 1.00 95.12 106 GLY A N 1
ATOM 826 C CA . GLY A 1 106 ? -11.736 -4.087 16.637 1.00 95.12 106 GLY A CA 1
ATOM 827 C C . GLY A 1 106 ? -11.006 -4.581 15.394 1.00 95.12 106 GLY A C 1
ATOM 828 O O . GLY A 1 106 ? -9.801 -4.369 15.238 1.00 95.12 106 GLY A O 1
ATOM 829 N N . GLU A 1 107 ? -11.754 -5.243 14.517 1.00 97.19 107 GLU A N 1
ATOM 830 C CA . GLU A 1 107 ? -11.268 -5.731 13.229 1.00 97.19 107 GLU A CA 1
ATOM 831 C C . GLU A 1 107 ? -11.568 -4.729 12.114 1.00 97.19 107 GLU A C 1
ATOM 833 O O . GLU A 1 107 ? -12.676 -4.205 11.994 1.00 97.19 107 GLU A O 1
ATOM 838 N N . TYR A 1 108 ? -10.574 -4.504 11.265 1.00 97.06 108 TYR A N 1
ATOM 839 C CA . TYR A 1 108 ? -10.616 -3.536 10.181 1.00 97.06 108 TYR A CA 1
ATOM 840 C C . TYR A 1 108 ? -10.097 -4.146 8.890 1.00 97.06 108 TYR A C 1
ATOM 842 O O . TYR A 1 108 ? -9.368 -5.145 8.888 1.00 97.06 108 TYR A O 1
ATOM 850 N N . ARG A 1 109 ? -10.453 -3.506 7.779 1.00 96.94 109 ARG A N 1
ATOM 851 C CA . ARG A 1 109 ? -9.973 -3.874 6.455 1.00 96.94 109 ARG A CA 1
ATOM 852 C C . ARG A 1 109 ? -9.535 -2.669 5.635 1.00 96.94 109 ARG A C 1
ATOM 854 O O . ARG A 1 109 ? -10.073 -1.571 5.768 1.00 96.94 109 ARG A O 1
ATOM 861 N N . ILE A 1 110 ? -8.562 -2.904 4.766 1.00 96.31 110 ILE A N 1
ATOM 862 C CA . ILE A 1 110 ? -8.192 -2.000 3.677 1.00 96.31 110 ILE A CA 1
ATOM 863 C C . ILE A 1 110 ? -8.678 -2.664 2.387 1.00 96.31 110 ILE A C 1
ATOM 865 O O . ILE A 1 110 ? -8.148 -3.728 2.045 1.00 96.31 110 ILE A O 1
ATOM 869 N N . PRO A 1 111 ? -9.675 -2.086 1.698 1.00 94.81 111 PRO A N 1
ATOM 870 C CA . PRO A 1 111 ? -10.178 -2.631 0.444 1.00 94.81 111 PRO A CA 1
ATOM 871 C C . PRO A 1 111 ? -9.085 -2.747 -0.627 1.00 94.81 111 PRO A C 1
ATOM 873 O O . PRO A 1 111 ? -8.123 -1.975 -0.644 1.00 94.81 111 PRO A O 1
ATOM 876 N N . ALA A 1 112 ? -9.224 -3.716 -1.532 1.00 91.62 112 ALA A N 1
ATOM 877 C CA . ALA A 1 112 ? -8.226 -4.001 -2.563 1.00 91.62 112 ALA A CA 1
ATOM 878 C C . ALA A 1 112 ? -7.996 -2.806 -3.509 1.00 91.62 112 ALA A C 1
ATOM 880 O O . ALA A 1 112 ? -6.869 -2.548 -3.923 1.00 91.62 112 ALA A O 1
ATOM 881 N N . GLU A 1 113 ? -9.056 -2.056 -3.803 1.00 88.44 113 GLU A N 1
ATOM 882 C CA . GLU A 1 113 ? -9.088 -0.901 -4.703 1.00 88.44 113 GLU A CA 1
ATOM 883 C C . GLU A 1 113 ? -8.277 0.306 -4.216 1.00 88.44 113 GLU A C 1
ATOM 885 O O . GLU A 1 113 ? -7.900 1.157 -5.018 1.00 88.44 113 GLU A O 1
ATOM 890 N N . VAL A 1 114 ? -7.983 0.383 -2.915 1.00 88.00 114 VAL A N 1
ATOM 891 C CA . VAL A 1 114 ? -7.169 1.463 -2.335 1.00 88.00 114 VAL A CA 1
ATOM 892 C C . VAL A 1 114 ? -5.756 1.018 -1.983 1.00 88.00 114 VAL A C 1
ATOM 894 O O . VAL A 1 114 ? -4.969 1.804 -1.442 1.00 88.00 114 VAL A O 1
ATOM 897 N N . LEU A 1 115 ? -5.412 -0.242 -2.264 1.00 88.75 115 LEU A N 1
ATOM 898 C CA . LEU A 1 115 ? -4.059 -0.719 -2.046 1.00 88.75 115 LEU A CA 1
ATOM 899 C C . LEU A 1 115 ? -3.081 0.018 -2.967 1.00 88.75 115 LEU A C 1
ATOM 901 O O . LEU A 1 115 ? -3.410 0.370 -4.101 1.00 88.75 115 LEU A O 1
ATOM 905 N N . PRO A 1 116 ? -1.837 0.230 -2.507 1.00 82.25 116 PRO A N 1
ATOM 906 C CA . PRO A 1 116 ? -0.802 0.933 -3.257 1.00 82.25 116 PRO A CA 1
ATOM 907 C C . PRO A 1 116 ? -0.189 0.026 -4.338 1.00 82.25 116 PRO A C 1
ATOM 909 O O . PRO A 1 116 ? 1.019 -0.182 -4.384 1.00 82.25 116 PRO A O 1
ATOM 912 N N . VAL A 1 117 ? -1.042 -0.568 -5.166 1.00 77.88 117 VAL A N 1
ATOM 913 C CA . VAL A 1 117 ? -0.691 -1.410 -6.316 1.00 77.88 117 VAL A CA 1
ATOM 914 C C . VAL A 1 117 ? -0.875 -0.645 -7.628 1.00 77.88 117 VAL A C 1
ATOM 916 O O . VAL A 1 117 ? -0.286 -1.007 -8.637 1.00 77.88 117 VAL A O 1
ATOM 919 N N . HIS A 1 118 ? -1.631 0.455 -7.597 1.00 63.59 118 HIS A N 1
ATOM 920 C CA . HIS A 1 118 ? -1.858 1.358 -8.720 1.00 63.59 118 HIS A CA 1
ATOM 921 C C . HIS A 1 118 ? -0.842 2.506 -8.675 1.00 63.59 118 HIS A C 1
ATOM 923 O O . HIS A 1 118 ? -1.150 3.602 -8.210 1.00 63.59 118 HIS A O 1
ATOM 929 N N . SER A 1 119 ? 0.396 2.251 -9.095 1.00 59.56 119 SER A N 1
ATOM 930 C CA . SER A 1 119 ? 1.309 3.349 -9.443 1.00 59.56 119 SER A CA 1
ATOM 931 C C . SER A 1 119 ? 1.221 3.548 -10.950 1.00 59.56 119 SER A C 1
ATOM 933 O O . SER A 1 119 ? 1.128 2.574 -11.688 1.00 59.56 119 SER A O 1
ATOM 935 N N . GLU A 1 120 ? 1.231 4.787 -11.426 1.00 66.19 120 GLU A N 1
ATOM 936 C CA . GLU A 1 120 ? 1.395 5.040 -12.857 1.00 66.19 120 GLU A CA 1
ATOM 937 C C . GLU A 1 120 ? 2.821 4.626 -13.251 1.00 66.19 120 GLU A C 1
ATOM 939 O O . GLU A 1 120 ? 3.793 5.206 -12.757 1.00 66.19 120 GLU A O 1
ATOM 944 N N . TYR A 1 121 ? 2.934 3.590 -14.084 1.00 67.31 121 TYR A N 1
ATOM 945 C CA . TYR A 1 121 ? 4.190 3.084 -14.638 1.00 67.31 121 TYR A CA 1
ATOM 946 C C . TYR A 1 121 ? 4.293 3.485 -16.109 1.00 67.31 121 TYR A C 1
ATOM 948 O O . TYR A 1 121 ? 3.292 3.476 -16.828 1.00 67.31 121 TYR A O 1
ATOM 956 N N . ARG A 1 122 ? 5.497 3.824 -16.574 1.00 70.06 122 ARG A N 1
ATOM 957 C CA . ARG A 1 122 ? 5.758 4.076 -17.995 1.00 70.06 122 ARG A CA 1
ATOM 958 C C . ARG A 1 122 ? 7.120 3.564 -18.429 1.00 70.06 122 ARG A C 1
ATOM 960 O O . ARG A 1 122 ? 8.054 3.488 -17.631 1.00 70.06 122 ARG A O 1
ATOM 967 N N . SER A 1 123 ? 7.249 3.291 -19.723 1.00 62.94 123 SER A N 1
ATOM 968 C CA . SER A 1 123 ? 8.569 3.155 -20.327 1.00 62.94 123 SER A CA 1
ATOM 969 C C . SER A 1 123 ? 9.194 4.550 -20.501 1.00 62.94 123 SER A C 1
ATOM 971 O O . SER A 1 123 ? 8.521 5.453 -21.006 1.00 62.94 123 SER A O 1
ATOM 973 N N . PRO A 1 124 ? 10.480 4.753 -20.155 1.00 63.81 124 PRO A N 1
ATOM 974 C CA . PRO A 1 124 ? 11.164 6.037 -20.339 1.00 63.81 124 PRO A CA 1
ATOM 975 C C . PRO A 1 124 ? 11.231 6.505 -21.799 1.00 63.81 124 PRO A C 1
ATOM 977 O O . PRO A 1 124 ? 11.535 7.665 -22.064 1.00 63.81 124 PRO A O 1
ATOM 980 N N . THR A 1 125 ? 11.000 5.600 -22.756 1.00 66.19 125 THR A N 1
ATOM 981 C CA . THR A 1 125 ? 11.100 5.876 -24.195 1.00 66.19 125 THR A CA 1
ATOM 982 C C . THR A 1 125 ? 9.766 6.241 -24.858 1.00 66.19 125 THR A C 1
ATOM 984 O O . THR A 1 125 ? 9.750 6.503 -26.060 1.00 66.19 125 THR A O 1
ATOM 987 N N . GLU A 1 126 ? 8.643 6.247 -24.132 1.00 65.56 126 GLU A N 1
ATOM 988 C CA . GLU A 1 126 ? 7.328 6.597 -24.697 1.00 65.56 126 GLU A CA 1
ATOM 989 C C . GLU A 1 126 ? 7.128 8.131 -24.829 1.00 65.56 126 GLU A C 1
ATOM 991 O O . GLU A 1 126 ? 7.445 8.878 -23.900 1.00 65.56 126 GLU A O 1
ATOM 996 N N . PRO A 1 127 ? 6.599 8.641 -25.966 1.00 58.66 127 PRO A N 1
ATOM 997 C CA . PRO A 1 127 ? 6.365 10.074 -26.174 1.00 58.66 127 PRO A CA 1
ATOM 998 C C . PRO A 1 127 ? 5.171 10.624 -25.363 1.00 58.66 127 PRO A C 1
ATOM 1000 O O . PRO A 1 127 ? 4.140 9.971 -25.222 1.00 58.66 127 PRO A O 1
ATOM 1003 N N . LEU A 1 128 ? 5.289 11.867 -24.877 1.00 62.59 128 LEU A N 1
ATOM 1004 C CA . LEU A 1 128 ? 4.204 12.641 -24.240 1.00 62.59 128 LEU A CA 1
ATOM 1005 C C . LEU A 1 128 ? 3.242 13.231 -25.305 1.00 62.59 128 LEU A C 1
ATOM 1007 O O . LEU A 1 128 ? 3.724 13.583 -26.384 1.00 62.59 128 LEU A O 1
ATOM 1011 N N . PRO A 1 129 ? 1.933 13.454 -25.033 1.00 53.12 129 PRO A N 1
ATOM 1012 C CA . PRO A 1 129 ? 1.195 13.237 -23.787 1.00 53.12 129 PRO A CA 1
ATOM 1013 C C . PRO A 1 129 ? 0.487 11.869 -23.714 1.00 53.12 129 PRO A C 1
ATOM 1015 O O . PRO A 1 129 ? 0.080 11.288 -24.716 1.00 53.12 129 PRO A O 1
ATOM 1018 N N . MET A 1 130 ? 0.340 11.383 -22.482 1.00 52.16 130 MET A N 1
ATOM 1019 C CA . MET A 1 130 ? -0.054 10.022 -22.111 1.00 52.16 130 MET A CA 1
ATOM 1020 C C . MET A 1 130 ? -1.543 9.725 -22.333 1.00 52.16 130 MET A C 1
ATOM 1022 O O . MET A 1 130 ? -2.404 10.504 -21.931 1.00 52.16 130 MET A O 1
ATOM 1026 N N . GLN A 1 131 ? -1.854 8.520 -22.813 1.00 47.66 131 GLN A N 1
ATOM 1027 C CA . GLN A 1 131 ? -2.965 7.779 -22.218 1.00 47.66 131 GLN A CA 1
ATOM 1028 C C . GLN A 1 131 ? -2.351 6.890 -21.131 1.00 47.66 131 GLN A C 1
ATOM 1030 O O . GLN A 1 131 ? -1.450 6.115 -21.460 1.00 47.66 131 GLN A O 1
ATOM 1035 N N . PRO A 1 132 ? -2.749 7.011 -19.852 1.00 52.28 132 PRO A N 1
ATOM 1036 C CA . PRO A 1 132 ? -2.302 6.074 -18.832 1.00 52.28 132 PRO A CA 1
ATOM 1037 C C . PRO A 1 132 ? -2.693 4.668 -19.290 1.00 52.28 132 PRO A C 1
ATOM 1039 O O . PRO A 1 132 ? -3.876 4.384 -19.491 1.00 52.28 132 PRO A O 1
ATOM 1042 N N . ARG A 1 133 ? -1.706 3.792 -19.511 1.00 56.53 133 ARG A N 1
ATOM 1043 C CA . ARG A 1 133 ? -1.997 2.374 -19.707 1.00 56.53 133 ARG A CA 1
ATOM 1044 C C . ARG A 1 133 ? -2.515 1.870 -18.371 1.00 56.53 133 ARG A C 1
ATOM 1046 O O . ARG A 1 133 ? -1.757 1.737 -17.416 1.00 56.53 133 ARG A O 1
ATOM 1053 N N . VAL A 1 134 ? -3.824 1.656 -18.286 1.00 59.56 134 VAL A N 1
ATOM 1054 C CA . VAL A 1 134 ? -4.413 0.939 -17.158 1.00 59.56 134 VAL A CA 1
ATOM 1055 C C . VAL A 1 134 ? -4.008 -0.515 -17.335 1.00 59.56 134 VAL A C 1
ATOM 1057 O O . VAL A 1 134 ? -4.683 -1.288 -18.010 1.00 59.56 134 VAL A O 1
ATOM 1060 N N . GLU A 1 135 ? -2.837 -0.862 -16.818 1.00 72.44 135 GLU A N 1
ATOM 1061 C CA . GLU A 1 135 ? -2.400 -2.245 -16.780 1.00 72.44 135 GLU A CA 1
ATOM 1062 C C . GLU A 1 135 ? -3.221 -2.993 -15.737 1.00 72.44 135 GLU A C 1
ATOM 1064 O O . GLU A 1 135 ? -3.429 -2.530 -14.612 1.00 72.44 135 GLU A O 1
ATOM 1069 N N . GLU A 1 136 ? -3.728 -4.156 -16.128 1.00 81.31 136 GLU A N 1
ATOM 1070 C CA . GLU A 1 136 ? -4.470 -4.998 -15.208 1.00 81.31 136 GLU A CA 1
ATOM 1071 C C . GLU A 1 136 ? -3.539 -5.565 -14.130 1.00 81.31 136 GLU A C 1
ATOM 1073 O O . GLU A 1 136 ? -2.432 -6.030 -14.413 1.00 81.31 136 GLU A O 1
ATOM 1078 N N . VAL A 1 137 ? -4.016 -5.555 -12.886 1.00 86.75 137 VAL A N 1
ATOM 1079 C CA . VAL A 1 137 ? -3.291 -6.111 -11.741 1.00 86.75 137 VAL A CA 1
ATOM 1080 C C . VAL A 1 137 ? -3.576 -7.608 -11.627 1.00 86.75 137 VAL A C 1
ATOM 1082 O O . VAL A 1 137 ? -4.735 -8.009 -11.491 1.00 86.75 137 VAL A O 1
ATOM 1085 N N . HIS A 1 138 ? -2.523 -8.429 -11.640 1.00 87.44 138 HIS A N 1
ATOM 1086 C CA . HIS A 1 138 ? -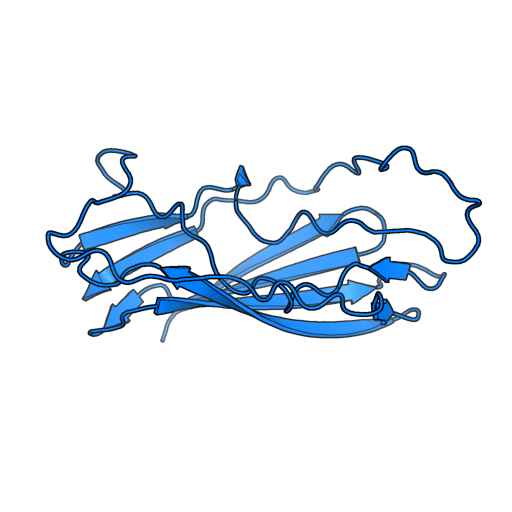2.625 -9.892 -11.617 1.00 87.44 138 HIS A CA 1
ATOM 1087 C C . HIS A 1 138 ? -1.687 -10.543 -10.580 1.00 87.44 138 HIS A C 1
ATOM 1089 O O . HIS A 1 138 ? -0.493 -10.250 -10.579 1.00 87.44 138 HIS A O 1
ATOM 1095 N N . PRO A 1 139 ? -2.170 -11.469 -9.726 1.00 90.88 139 PRO A N 1
ATOM 1096 C CA . PRO A 1 139 ? -3.584 -11.751 -9.475 1.00 90.88 139 PRO A CA 1
ATOM 1097 C C . PRO A 1 139 ? -4.302 -10.520 -8.901 1.00 90.88 139 PRO A C 1
ATOM 1099 O O . PRO A 1 139 ? -3.660 -9.557 -8.479 1.00 90.88 139 PRO A O 1
ATOM 1102 N N . LYS A 1 140 ? -5.641 -10.559 -8.864 1.00 90.25 140 LYS A N 1
ATOM 1103 C CA . LYS A 1 140 ? -6.420 -9.505 -8.203 1.00 90.25 140 LYS A CA 1
ATOM 1104 C C . LYS A 1 140 ? -5.941 -9.344 -6.750 1.00 90.25 140 LYS A C 1
ATOM 1106 O O . LYS A 1 140 ? -5.867 -10.360 -6.051 1.00 90.25 140 LYS A O 1
ATOM 1111 N N . PRO A 1 141 ? -5.635 -8.115 -6.293 1.00 91.62 141 PRO A N 1
ATOM 1112 C CA . PRO A 1 141 ? -5.249 -7.878 -4.909 1.00 91.62 141 PRO A CA 1
ATOM 1113 C C . PRO A 1 141 ? -6.349 -8.333 -3.953 1.00 91.62 141 PRO A C 1
ATOM 1115 O O . PRO A 1 141 ? -7.539 -8.221 -4.256 1.00 91.62 141 PRO A O 1
ATOM 1118 N N . GLN A 1 142 ? -5.943 -8.835 -2.795 1.00 93.75 142 GLN A N 1
ATOM 1119 C CA . GLN A 1 142 ? -6.860 -9.190 -1.717 1.00 93.75 142 GLN A CA 1
ATOM 1120 C C . GLN A 1 142 ? -6.942 -8.030 -0.729 1.00 93.75 142 GLN A C 1
ATOM 1122 O O . GLN A 1 142 ? -5.941 -7.351 -0.496 1.00 93.75 142 GLN A O 1
ATOM 1127 N N . GLU A 1 143 ? -8.116 -7.801 -0.139 1.00 94.56 143 GLU A N 1
ATOM 1128 C CA . GLU A 1 143 ? -8.234 -6.854 0.973 1.00 94.56 143 GLU A CA 1
ATOM 1129 C C . GLU A 1 143 ? -7.274 -7.240 2.107 1.00 94.56 143 GLU A C 1
ATOM 1131 O O . GLU A 1 143 ? -7.048 -8.420 2.368 1.00 94.56 143 GLU A O 1
ATOM 1136 N N . VAL A 1 144 ? -6.715 -6.247 2.793 1.00 95.25 144 VAL A N 1
ATOM 1137 C CA . VAL A 1 144 ? -5.872 -6.494 3.970 1.00 95.25 144 VAL A CA 1
ATOM 1138 C C . VAL A 1 144 ? -6.752 -6.449 5.206 1.00 95.25 144 VAL A C 1
ATOM 1140 O O . VAL A 1 144 ? -7.357 -5.410 5.465 1.00 95.25 144 VAL A O 1
ATOM 1143 N N . ARG A 1 145 ? -6.782 -7.527 5.995 1.00 96.25 145 ARG A N 1
ATOM 1144 C CA . ARG A 1 145 ? -7.496 -7.578 7.281 1.00 96.25 145 ARG A CA 1
ATOM 1145 C C . ARG A 1 145 ? -6.532 -7.451 8.451 1.00 96.25 145 ARG A C 1
ATOM 1147 O O . ARG A 1 145 ? -5.455 -8.045 8.452 1.00 96.25 145 ARG A O 1
ATOM 1154 N N . PHE A 1 146 ? -6.916 -6.684 9.466 1.00 96.12 146 PHE A N 1
ATOM 1155 C CA . PHE A 1 146 ? -6.097 -6.513 10.661 1.00 96.12 146 PHE A CA 1
ATOM 1156 C C . PHE A 1 146 ? -6.913 -6.130 11.895 1.00 96.12 146 PHE A C 1
ATOM 1158 O O . PHE A 1 146 ? -8.028 -5.629 11.799 1.00 96.12 146 PHE A O 1
ATOM 1165 N N . GLU A 1 147 ? -6.322 -6.334 13.068 1.00 96.06 147 GLU A N 1
ATOM 1166 C CA . GLU A 1 147 ? -6.930 -6.021 14.362 1.00 96.06 147 GLU A CA 1
ATOM 1167 C C . GLU A 1 147 ? -6.231 -4.829 15.040 1.00 96.06 147 GLU A C 1
ATOM 1169 O O . GLU A 1 147 ? -4.997 -4.767 15.135 1.00 96.06 147 GLU A O 1
ATOM 1174 N N . LEU A 1 148 ? -7.015 -3.883 15.558 1.00 94.81 148 LEU A N 1
ATOM 1175 C CA . LEU A 1 148 ? -6.542 -2.872 16.503 1.00 94.81 148 LEU A CA 1
ATOM 1176 C C . LEU A 1 148 ? -6.734 -3.392 17.927 1.00 94.81 148 LEU A C 1
ATOM 1178 O O . LEU A 1 148 ? -7.867 -3.583 18.373 1.00 94.81 148 LEU A O 1
ATOM 1182 N N . ARG A 1 149 ? -5.615 -3.605 18.627 1.00 92.75 149 ARG A N 1
ATOM 1183 C CA . ARG A 1 149 ? -5.566 -4.153 19.989 1.00 92.75 149 ARG A CA 1
ATOM 1184 C C . ARG A 1 149 ? -5.349 -3.091 21.051 1.00 92.75 149 ARG A C 1
ATOM 1186 O O . ARG A 1 149 ? -4.624 -2.098 20.803 1.00 92.75 149 ARG A O 1
#

pLDDT: mean 86.39, std 11.94, range [47.66, 97.62]

Radius of gyration: 16.44 Å; chains: 1; bounding box: 36×32×46 Å

Foldseek 3Di:
DDWDWDWKDFPQKIKIWIFRQEDEPDQWGKIKIKIWRQDQAKKWWADLQQQQEDALKAAPVPSDRDDAPDDDDDDGDPDGDGIDIHHHGRMDIDMHIYGCHRPDWHKIKDQLVRPPPDIQMDGPPDDDDDDRPPGDMPPRGDIRMHTYD

Organism: NCBI:txid32062

Sequence (149 aa):
MTSEEQTVRVGDVQVKLQTPQWVWNRKLYPLKVTYTNVGDAPVEMMDPSQCPYIWQVEDASTGIVPQPERAVGYGCTTEFRAPILLGPGESLRVTKKAIVDGFPKGEYRIPAEVLPVHSEYRSPTEPLPMQPRVEEVHPKPQEVRFELR